Protein AF-A0A0F9LRL4-F1 (afdb_monomer)

Foldseek 3Di:
DDDDPVVVVVVVPPLQADLPVQQVVCQVPVVSLVVLVVVLLVCCVVPNADECVRFVKDLADPDDADQHLQFLLQFQQRDPPQDGSHYDDGHHRRMHTSSGYGHVPDGGPPVVVVVVPD

Mean predicted aligned error: 8.72 Å

Organism: NCBI:txid412755

Secondary structure (DSSP, 8-state):
---STTHHHHHHHHTTS-HHHHHHHHHH-HHHHHHHHHHHHHHHHHH-PBPTTTTT-BSS--S---SS--SGGGBTTEETTTEESSB-S---TT-B-TT--BPTT--TTHHHHHHH--

Solvent-accessible surface area (backbone atoms only — not comparable to full-atom values): 6925 Å² total; per-residue (Å²): 137,88,87,68,73,66,66,71,57,59,62,70,63,69,71,56,79,44,40,68,57,59,50,53,49,24,74,81,36,61,64,54,48,55,50,52,54,51,52,53,51,51,47,26,76,74,70,46,56,39,49,47,77,82,36,58,53,37,78,46,51,94,64,78,76,60,60,52,64,68,25,28,73,48,22,57,50,47,44,82,93,37,31,40,78,48,43,55,67,82,39,49,56,53,6,25,39,41,79,55,43,70,38,93,86,66,58,77,47,54,64,56,58,56,71,73,56,125

Sequence (118 aa):
MTGNLGVRRFQRGTLRALTPLRNALGIVNPDTLKQIRRELRAEVASQGKFSKLKVLYFPFTPFPPGVWLYDCVNCEFYQQQRTCEIVEGNILPTGWCGFWVSRVGDKPLNWVKEALSP

Radius of gyration: 15.35 Å; Cα contacts (8 Å, |Δi|>4): 137; chains: 1; bounding box: 38×50×31 Å

Structure (mmCIF, N/CA/C/O backbone):
data_AF-A0A0F9LRL4-F1
#
_entry.id   AF-A0A0F9LRL4-F1
#
loop_
_atom_site.group_PDB
_atom_site.id
_atom_site.type_symbol
_atom_site.label_atom_id
_atom_site.label_alt_id
_atom_site.label_comp_id
_atom_site.label_asym_id
_atom_site.label_entity_id
_atom_site.label_seq_id
_atom_site.pdbx_PDB_ins_code
_atom_site.Cartn_x
_atom_site.Cartn_y
_atom_site.Cartn_z
_atom_site.occupancy
_atom_site.B_iso_or_equiv
_atom_site.auth_seq_id
_atom_site.auth_comp_id
_atom_site.auth_asym_id
_atom_site.auth_atom_id
_atom_site.pdbx_PDB_model_num
ATOM 1 N N . MET A 1 1 ? -19.138 33.900 2.905 1.00 36.56 1 MET A N 1
ATOM 2 C CA . MET A 1 1 ? -18.991 33.491 1.493 1.00 36.56 1 MET A CA 1
ATOM 3 C C . MET A 1 1 ? -17.874 32.440 1.424 1.00 36.56 1 MET A C 1
ATOM 5 O O . MET A 1 1 ? -16.713 32.796 1.337 1.00 36.56 1 MET A O 1
ATOM 9 N N . THR A 1 2 ? -18.084 31.217 1.924 1.00 45.81 2 THR A N 1
ATOM 10 C CA . THR A 1 2 ? -18.564 30.015 1.197 1.00 45.81 2 THR A CA 1
ATOM 11 C C . THR A 1 2 ? -17.778 29.704 -0.077 1.00 45.81 2 THR A C 1
ATOM 13 O O . THR A 1 2 ? -18.105 30.209 -1.141 1.00 45.81 2 THR A O 1
ATOM 16 N N . GLY A 1 3 ? -16.790 28.811 0.032 1.00 38.34 3 GLY A N 1
ATOM 17 C CA . GLY A 1 3 ? -16.173 28.176 -1.134 1.00 38.34 3 GLY A CA 1
ATOM 18 C C . GLY A 1 3 ? -14.764 27.661 -0.866 1.00 38.34 3 GLY A C 1
ATOM 19 O O . GLY A 1 3 ? -13.816 28.318 -1.257 1.00 38.34 3 GLY A O 1
ATOM 20 N N . ASN A 1 4 ?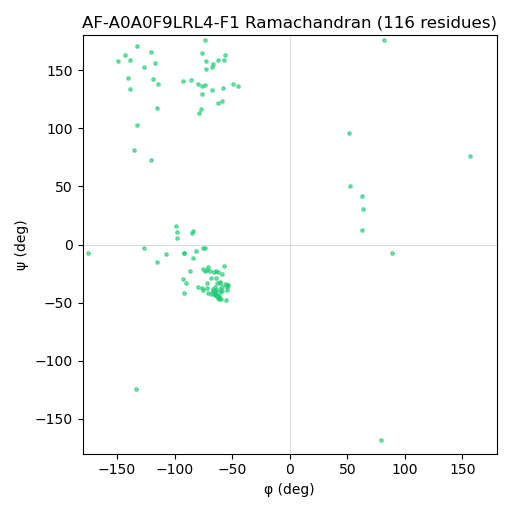 -14.613 26.524 -0.166 1.00 40.31 4 ASN A N 1
ATOM 21 C CA . ASN A 1 4 ? -13.400 25.675 -0.276 1.00 40.31 4 ASN A CA 1
ATOM 22 C C . ASN A 1 4 ? -13.442 24.351 0.515 1.00 40.31 4 ASN A C 1
ATOM 24 O O . ASN A 1 4 ? -12.566 23.502 0.359 1.00 40.31 4 ASN A O 1
ATOM 28 N N . LEU A 1 5 ? -14.462 24.124 1.348 1.00 43.06 5 LEU A N 1
ATOM 29 C CA . LEU A 1 5 ? -14.587 22.883 2.131 1.00 43.06 5 LEU A CA 1
ATOM 30 C C . LEU A 1 5 ? -15.044 21.663 1.305 1.00 43.06 5 LEU A C 1
ATOM 32 O O . LEU A 1 5 ? -14.783 20.530 1.706 1.00 43.06 5 LEU A O 1
ATOM 36 N N . GLY A 1 6 ? -15.674 21.871 0.141 1.00 30.09 6 GLY A N 1
ATOM 37 C CA . GLY A 1 6 ? -16.198 20.788 -0.705 1.00 30.09 6 GLY A CA 1
ATOM 38 C C . GLY A 1 6 ? -15.126 20.018 -1.487 1.00 30.09 6 GLY A C 1
ATOM 39 O O . GLY A 1 6 ? -15.170 18.791 -1.556 1.00 30.09 6 GLY A O 1
ATOM 40 N N . VAL A 1 7 ? -14.105 20.710 -2.002 1.00 39.81 7 VAL A N 1
ATOM 41 C CA . VAL A 1 7 ? -13.087 20.109 -2.888 1.00 39.81 7 VAL A CA 1
ATOM 42 C C . VAL A 1 7 ? -12.138 19.175 -2.118 1.00 39.81 7 VAL A C 1
ATOM 44 O O . VAL A 1 7 ? -11.819 18.083 -2.584 1.00 39.81 7 VAL A O 1
ATOM 47 N N . ARG A 1 8 ? -11.768 19.530 -0.876 1.00 40.59 8 ARG A N 1
ATOM 48 C CA . ARG A 1 8 ? -10.877 18.712 -0.019 1.00 40.59 8 ARG A CA 1
ATOM 49 C C . ARG A 1 8 ? -11.516 17.421 0.506 1.00 40.59 8 ARG A C 1
ATOM 51 O O . ARG A 1 8 ? -10.804 16.528 0.968 1.00 40.59 8 ARG A O 1
ATOM 58 N N . ARG A 1 9 ? -12.850 17.332 0.503 1.00 40.72 9 ARG A N 1
ATOM 59 C CA . ARG A 1 9 ? -13.588 16.151 0.981 1.00 40.72 9 ARG A CA 1
ATOM 60 C C . ARG A 1 9 ? -13.832 15.153 -0.151 1.00 40.72 9 ARG A C 1
ATOM 62 O O . ARG A 1 9 ? -13.760 13.954 0.092 1.00 40.72 9 ARG A O 1
ATOM 69 N N . PHE A 1 10 ? -14.015 15.645 -1.377 1.00 33.44 10 PHE A N 1
ATOM 70 C CA . PHE A 1 10 ? -14.234 14.812 -2.562 1.00 33.44 10 PHE A CA 1
ATOM 71 C C . PHE A 1 10 ? -12.961 14.065 -3.013 1.00 33.44 10 PHE A C 1
ATOM 73 O O . PHE A 1 10 ? -13.039 12.908 -3.411 1.00 33.44 10 PHE A O 1
ATOM 80 N N . GLN A 1 11 ? -11.764 14.646 -2.834 1.00 40.28 11 GLN A N 1
ATOM 81 C CA . GLN A 1 11 ? -10.496 13.953 -3.137 1.00 40.28 11 GLN A CA 1
ATOM 82 C C . GLN A 1 11 ? -10.159 12.784 -2.187 1.00 40.28 11 GLN A C 1
ATOM 84 O O . GLN A 1 11 ? -9.417 11.881 -2.570 1.00 40.28 11 GLN A O 1
ATOM 89 N N . ARG A 1 12 ? -10.714 12.754 -0.965 1.00 50.06 12 ARG A N 1
ATOM 90 C CA . ARG A 1 12 ? -10.425 11.706 0.037 1.00 50.06 12 ARG A CA 1
ATOM 91 C C . ARG A 1 12 ? -11.068 10.349 -0.271 1.00 50.06 12 ARG A C 1
ATOM 93 O O . ARG A 1 12 ? -10.593 9.339 0.242 1.00 50.06 12 ARG A O 1
ATOM 100 N N . GLY A 1 13 ? -12.144 10.319 -1.060 1.00 42.81 13 GLY A N 1
ATOM 101 C CA . GLY A 1 13 ? -12.916 9.101 -1.335 1.00 42.81 13 GLY A CA 1
ATOM 102 C C . GLY A 1 13 ? -12.451 8.335 -2.574 1.00 42.81 13 GLY A C 1
ATOM 103 O O . GLY A 1 13 ? -12.333 7.115 -2.536 1.00 42.81 13 GLY A O 1
ATOM 104 N N . THR A 1 14 ? -12.140 9.046 -3.657 1.00 42.69 14 THR A N 1
ATOM 105 C CA . THR A 1 14 ? -12.030 8.449 -5.002 1.00 42.69 14 THR A CA 1
ATOM 106 C C . THR A 1 14 ? -10.647 7.862 -5.311 1.00 42.69 14 THR A C 1
ATOM 108 O O . THR A 1 14 ? -10.525 6.936 -6.104 1.00 42.69 14 THR A O 1
ATOM 111 N N . LEU A 1 15 ? -9.593 8.320 -4.628 1.00 49.44 15 LEU A N 1
ATOM 112 C CA . LEU A 1 15 ? -8.219 7.810 -4.786 1.00 49.44 15 LEU A CA 1
ATOM 113 C C . LEU A 1 15 ? -7.971 6.438 -4.128 1.00 49.44 15 LEU A C 1
ATOM 115 O O . LEU A 1 15 ? -6.871 5.895 -4.227 1.00 49.44 15 LEU A O 1
ATOM 119 N N . ARG A 1 16 ? -8.972 5.879 -3.435 1.00 51.25 16 ARG A N 1
ATOM 120 C CA . ARG A 1 16 ? -8.835 4.667 -2.611 1.00 51.25 16 ARG A CA 1
ATOM 121 C C . ARG A 1 16 ? -8.964 3.351 -3.391 1.00 51.25 16 ARG A C 1
ATOM 123 O O . ARG A 1 16 ? -8.628 2.314 -2.833 1.00 51.25 16 ARG A O 1
ATOM 130 N N . ALA A 1 17 ? -9.413 3.382 -4.649 1.00 44.72 17 ALA A N 1
ATOM 131 C CA . ALA A 1 17 ? -9.827 2.174 -5.375 1.00 44.72 17 ALA A CA 1
ATOM 132 C C . ALA A 1 17 ? -8.877 1.683 -6.487 1.00 44.72 17 ALA A C 1
ATOM 134 O O . ALA A 1 17 ? -9.097 0.598 -7.009 1.00 44.72 17 ALA A O 1
ATOM 135 N N . LEU A 1 18 ? -7.823 2.419 -6.867 1.00 56.41 18 LEU A N 1
ATOM 136 C CA . LEU A 1 18 ? -6.944 2.003 -7.974 1.00 56.41 18 LEU A CA 1
ATOM 137 C C . LEU A 1 18 ? -5.469 2.172 -7.619 1.00 56.41 18 LEU A C 1
ATOM 139 O O . LEU A 1 18 ? -4.797 3.126 -8.005 1.00 56.41 18 LEU A O 1
ATOM 143 N N . THR A 1 19 ? -4.953 1.197 -6.888 1.00 61.88 19 THR A N 1
ATOM 144 C CA . THR A 1 19 ? -3.542 1.065 -6.517 1.00 61.88 19 THR A CA 1
ATOM 145 C C . THR A 1 19 ? -2.581 1.092 -7.717 1.00 61.88 19 THR A C 1
ATOM 147 O O . THR A 1 19 ? -1.541 1.743 -7.595 1.00 61.88 19 THR A O 1
ATOM 150 N N . PRO A 1 20 ? -2.909 0.524 -8.901 1.00 58.31 20 PRO A N 1
ATOM 151 C CA . PRO A 1 20 ? -2.072 0.685 -10.090 1.00 58.31 20 PRO A CA 1
ATOM 152 C C . PRO A 1 20 ? -1.997 2.143 -10.555 1.00 58.31 20 PRO A C 1
ATOM 154 O O . PRO A 1 20 ? -0.909 2.643 -10.818 1.00 58.31 20 PRO A O 1
ATOM 157 N N . LEU A 1 21 ? -3.128 2.857 -10.579 1.00 60.28 21 LEU A N 1
ATOM 158 C CA . LEU A 1 21 ? -3.190 4.256 -11.013 1.00 60.28 21 LEU A CA 1
ATOM 159 C C . LEU A 1 21 ? -2.467 5.185 -10.029 1.00 60.28 21 LEU A C 1
ATOM 161 O O . LEU A 1 21 ? -1.700 6.051 -10.438 1.00 60.28 21 LEU A O 1
ATOM 165 N N . ARG A 1 22 ? -2.660 4.970 -8.722 1.00 65.56 22 ARG A N 1
ATOM 166 C CA . ARG A 1 22 ? -2.009 5.751 -7.662 1.00 65.56 22 ARG A CA 1
ATOM 167 C C . ARG A 1 22 ? -0.485 5.632 -7.719 1.00 65.56 22 ARG A C 1
ATOM 169 O O . ARG A 1 22 ? 0.206 6.634 -7.555 1.00 65.56 22 ARG A O 1
ATOM 176 N N . ASN A 1 23 ? 0.030 4.431 -7.981 1.00 64.00 23 ASN A N 1
ATOM 177 C CA . ASN A 1 23 ? 1.465 4.238 -8.149 1.00 64.00 23 ASN A CA 1
ATOM 178 C C . ASN A 1 23 ? 1.955 4.734 -9.518 1.00 64.00 23 ASN A C 1
ATOM 180 O O . ASN A 1 23 ? 3.003 5.368 -9.573 1.00 64.00 23 ASN A O 1
ATOM 184 N N . ALA A 1 24 ? 1.179 4.565 -10.596 1.00 64.38 24 ALA A N 1
ATOM 185 C CA . ALA A 1 24 ? 1.506 5.100 -11.921 1.00 64.38 24 ALA A CA 1
ATOM 186 C C . ALA A 1 24 ? 1.672 6.631 -11.922 1.00 64.38 24 ALA A C 1
ATOM 188 O O . ALA A 1 24 ? 2.617 7.145 -12.517 1.00 64.38 24 ALA A O 1
ATOM 189 N N . LEU A 1 25 ? 0.829 7.362 -11.182 1.00 64.19 25 LEU A N 1
ATOM 190 C CA . LEU A 1 25 ? 1.001 8.808 -10.972 1.00 64.19 25 LEU A CA 1
ATOM 191 C C . LEU A 1 25 ? 2.334 9.141 -10.284 1.00 64.19 25 LEU A C 1
ATOM 193 O O . LEU A 1 25 ? 2.947 10.161 -10.584 1.00 64.19 25 LEU A O 1
ATOM 197 N N . GLY A 1 26 ? 2.813 8.251 -9.415 1.00 61.09 26 GLY A N 1
ATOM 198 C CA . GLY A 1 26 ? 4.1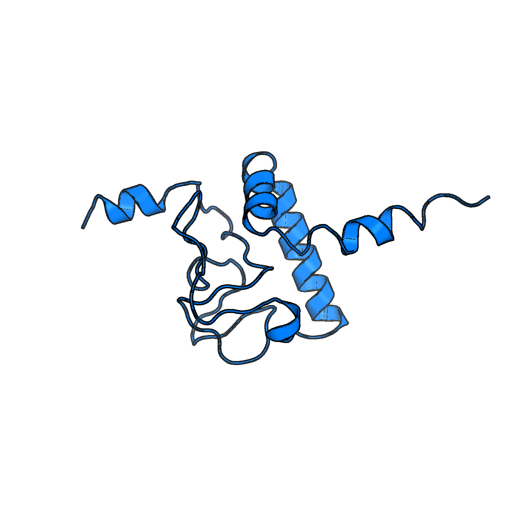15 8.338 -8.763 1.00 61.09 26 GLY A CA 1
ATOM 199 C C . GLY A 1 26 ? 5.326 8.214 -9.688 1.00 61.09 26 GLY A C 1
ATOM 200 O O . GLY A 1 26 ? 6.398 8.704 -9.343 1.00 61.09 26 GLY A O 1
ATOM 201 N N . ILE A 1 27 ? 5.165 7.582 -10.856 1.00 65.00 27 ILE A N 1
ATOM 202 C CA . ILE A 1 27 ? 6.212 7.494 -11.889 1.00 65.00 27 ILE A CA 1
ATOM 203 C C . ILE A 1 27 ? 6.416 8.863 -12.535 1.00 65.00 27 ILE A C 1
ATOM 205 O O . ILE A 1 27 ? 7.546 9.274 -12.777 1.00 65.00 27 ILE A O 1
ATOM 209 N N . VAL A 1 28 ? 5.312 9.563 -12.805 1.00 68.00 28 VAL A N 1
ATOM 210 C CA . VAL A 1 28 ? 5.316 10.875 -13.462 1.00 68.00 28 VAL A CA 1
ATOM 211 C C . VAL A 1 28 ? 5.662 11.983 -12.466 1.00 68.00 28 VAL A C 1
ATOM 213 O O . VAL A 1 28 ? 6.372 12.923 -12.812 1.00 68.00 28 VAL A O 1
ATOM 216 N N . ASN A 1 29 ? 5.193 11.867 -11.220 1.00 71.69 29 ASN A N 1
ATOM 217 C CA . ASN A 1 29 ? 5.490 12.804 -10.145 1.00 71.69 29 ASN A CA 1
ATOM 218 C C . ASN A 1 29 ? 5.898 12.059 -8.854 1.00 71.69 29 ASN A C 1
ATOM 220 O O . ASN A 1 29 ? 5.032 11.585 -8.108 1.00 71.69 29 ASN A O 1
ATOM 224 N N . PRO A 1 30 ? 7.201 11.998 -8.521 1.00 72.88 30 PRO A N 1
ATOM 225 C CA . PRO A 1 30 ? 7.679 11.271 -7.344 1.00 72.88 30 PRO A CA 1
ATOM 226 C C . PRO A 1 30 ? 7.171 11.855 -6.015 1.00 72.88 30 PRO A C 1
ATOM 228 O O . PRO A 1 30 ? 7.095 11.137 -5.010 1.00 72.88 30 PRO A O 1
ATOM 231 N N . ASP A 1 31 ? 6.780 13.133 -5.978 1.00 80.94 31 ASP A N 1
ATOM 232 C CA . ASP A 1 31 ? 6.238 13.754 -4.769 1.00 80.94 31 ASP A CA 1
ATOM 233 C C . ASP A 1 31 ? 4.828 13.263 -4.439 1.00 80.94 31 ASP A C 1
ATOM 235 O O . ASP A 1 31 ? 4.444 13.263 -3.266 1.00 80.94 31 ASP A O 1
ATOM 239 N N . THR A 1 32 ? 4.096 12.736 -5.426 1.00 81.31 32 THR A N 1
ATOM 240 C CA . THR A 1 32 ? 2.799 12.090 -5.203 1.00 81.31 32 THR A CA 1
ATOM 241 C C . THR A 1 32 ? 2.944 10.895 -4.260 1.00 81.31 32 THR A C 1
ATOM 243 O O . THR A 1 32 ? 2.216 10.816 -3.271 1.00 81.31 32 THR A O 1
ATOM 246 N N . LEU A 1 33 ? 3.935 10.016 -4.463 1.00 81.75 33 LEU A N 1
ATOM 247 C CA . LEU A 1 33 ? 4.168 8.875 -3.561 1.00 81.75 33 LEU A CA 1
ATOM 248 C C . LEU A 1 33 ? 4.571 9.331 -2.157 1.00 81.75 33 LEU A C 1
ATOM 250 O O . LEU A 1 33 ? 4.100 8.774 -1.165 1.00 81.75 33 LEU A O 1
ATOM 254 N N . LYS A 1 34 ? 5.406 10.372 -2.046 1.00 85.25 34 LYS A N 1
ATOM 255 C CA . LYS A 1 34 ? 5.779 10.938 -0.739 1.00 85.25 34 LYS A CA 1
ATOM 256 C C . LYS A 1 34 ? 4.559 11.485 -0.001 1.00 85.25 34 LYS A C 1
ATOM 258 O O . LYS A 1 34 ? 4.400 11.216 1.187 1.00 85.25 34 LYS A O 1
ATOM 263 N N . GLN A 1 35 ? 3.697 12.232 -0.689 1.00 86.38 35 GLN A N 1
ATOM 264 C CA . GLN A 1 35 ? 2.470 12.773 -0.108 1.00 86.38 35 GLN A CA 1
ATOM 265 C C . GLN A 1 35 ? 1.540 11.655 0.361 1.00 86.38 35 GLN A C 1
ATOM 267 O O . GLN A 1 35 ? 1.104 11.668 1.507 1.00 86.38 35 GLN A O 1
ATOM 272 N N . ILE A 1 36 ? 1.330 10.647 -0.480 1.00 85.75 36 ILE A N 1
ATOM 273 C CA . ILE A 1 36 ? 0.531 9.461 -0.172 1.00 85.75 36 ILE A CA 1
ATOM 274 C C . ILE A 1 36 ? 1.024 8.754 1.094 1.00 85.75 36 ILE A C 1
ATOM 276 O O . ILE A 1 36 ? 0.222 8.445 1.975 1.00 85.75 36 ILE A O 1
ATOM 280 N N . ARG A 1 37 ? 2.339 8.520 1.200 1.00 89.94 37 ARG A N 1
ATOM 281 C CA . ARG A 1 37 ? 2.943 7.885 2.380 1.00 89.94 37 ARG A CA 1
ATOM 282 C C . ARG A 1 37 ? 2.715 8.714 3.638 1.00 89.94 37 ARG A C 1
ATOM 284 O O . ARG A 1 37 ? 2.331 8.162 4.666 1.00 89.94 37 ARG A O 1
ATOM 291 N N . ARG A 1 38 ? 2.903 10.036 3.552 1.00 91.81 38 ARG A N 1
ATOM 292 C CA . ARG A 1 38 ? 2.655 10.956 4.674 1.00 91.81 38 ARG A CA 1
ATOM 293 C C . ARG A 1 38 ? 1.194 10.949 5.111 1.00 91.81 38 ARG A C 1
ATOM 295 O O . ARG A 1 38 ? 0.930 10.865 6.302 1.00 91.81 38 ARG A O 1
ATOM 302 N N . GLU A 1 39 ? 0.259 11.014 4.170 1.00 91.56 39 GLU A N 1
ATOM 303 C CA . GLU A 1 39 ? -1.177 11.042 4.466 1.00 91.56 39 GLU A CA 1
ATOM 304 C C . GLU A 1 39 ? -1.651 9.751 5.138 1.00 91.56 39 GLU A C 1
ATOM 306 O O . GLU A 1 39 ? -2.364 9.815 6.136 1.00 91.56 39 GLU A O 1
ATOM 311 N N . LEU A 1 40 ? -1.210 8.585 4.650 1.00 92.12 40 LEU A N 1
ATOM 312 C CA . LEU A 1 40 ? -1.556 7.297 5.259 1.00 92.12 40 LEU A CA 1
ATOM 313 C C . LEU A 1 40 ? -0.982 7.163 6.675 1.00 92.12 40 LEU A C 1
ATOM 315 O O . LEU A 1 40 ? -1.701 6.756 7.585 1.00 92.12 40 LEU A O 1
ATOM 319 N N . ARG A 1 41 ? 0.281 7.561 6.890 1.00 95.12 41 ARG A N 1
ATOM 320 C CA . ARG A 1 41 ? 0.895 7.569 8.229 1.00 95.12 41 ARG A CA 1
ATOM 321 C C . ARG A 1 41 ? 0.196 8.551 9.175 1.00 95.12 41 ARG A C 1
ATOM 323 O O . AR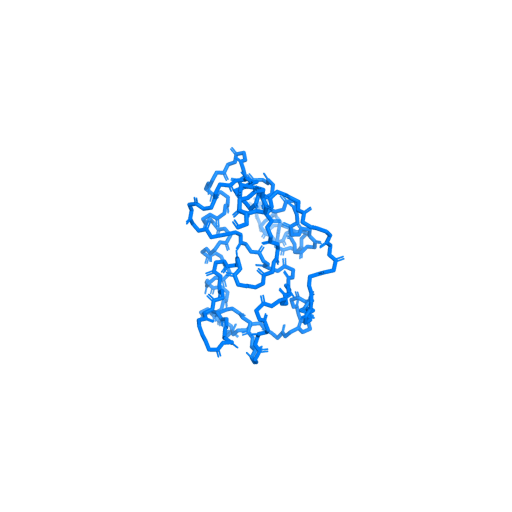G A 1 41 ? -0.014 8.217 10.335 1.00 95.12 41 ARG A O 1
ATOM 330 N N . ALA A 1 42 ? -0.217 9.723 8.692 1.00 95.38 42 ALA A N 1
ATOM 331 C CA . ALA A 1 42 ? -0.971 10.694 9.487 1.00 95.38 42 ALA A CA 1
ATOM 332 C C . ALA A 1 42 ? -2.376 10.186 9.861 1.00 95.38 42 ALA A C 1
ATOM 334 O O . ALA A 1 42 ? -2.837 10.402 10.983 1.00 95.38 42 ALA A O 1
ATOM 335 N N . GLU A 1 43 ? -3.058 9.475 8.956 1.00 93.00 43 GLU A N 1
ATOM 336 C CA . GLU A 1 43 ? -4.339 8.830 9.270 1.00 93.00 43 GLU A CA 1
ATOM 337 C C . GLU A 1 43 ? -4.147 7.762 10.357 1.00 93.00 43 GLU A C 1
ATOM 339 O O . GLU A 1 43 ? -4.873 7.772 11.346 1.00 93.00 43 GLU A O 1
ATOM 344 N N . VAL A 1 44 ? -3.099 6.938 10.262 1.00 95.75 44 VAL A N 1
ATOM 345 C CA . VAL A 1 44 ? -2.781 5.924 11.282 1.00 95.75 44 VAL A CA 1
ATOM 346 C C . VAL A 1 44 ? -2.410 6.543 12.627 1.00 95.75 44 VAL A C 1
ATOM 348 O O . VAL A 1 44 ? -2.874 6.078 13.664 1.00 95.75 44 VAL A O 1
ATOM 351 N N . ALA A 1 45 ? -1.622 7.618 12.630 1.00 96.56 45 ALA A N 1
ATOM 352 C CA . ALA A 1 45 ? -1.261 8.328 13.855 1.00 96.56 45 ALA A CA 1
ATOM 353 C C . ALA A 1 45 ? -2.478 8.960 14.554 1.00 96.56 45 ALA A C 1
ATOM 355 O O . ALA A 1 45 ? -2.471 9.110 15.771 1.00 96.56 45 ALA A O 1
ATOM 356 N N . SER A 1 46 ? -3.517 9.329 13.797 1.00 95.75 46 SER A N 1
ATOM 357 C CA . SER A 1 46 ? -4.723 9.964 14.346 1.00 95.75 46 SER A CA 1
ATOM 358 C C . SER A 1 46 ? -5.843 8.986 14.707 1.00 95.75 46 SER A C 1
ATOM 360 O O . SER A 1 46 ? -6.623 9.283 15.607 1.00 95.75 46 SER A O 1
ATOM 362 N N . GLN A 1 47 ? -5.958 7.850 14.013 1.00 94.81 47 GLN A N 1
ATOM 363 C CA . GLN A 1 47 ? -7.110 6.940 14.119 1.00 94.81 47 GLN A CA 1
ATOM 364 C C . GLN A 1 47 ? -6.732 5.486 14.428 1.00 94.81 47 GLN A C 1
ATOM 366 O O . GLN A 1 47 ? -7.620 4.651 14.583 1.00 94.81 47 GLN A O 1
ATOM 371 N N . GLY A 1 48 ? -5.441 5.167 14.511 1.00 95.88 48 GLY A N 1
ATOM 372 C CA . GLY A 1 48 ? -4.960 3.791 14.564 1.00 95.88 48 GLY A CA 1
ATOM 373 C C . GLY A 1 48 ? -4.869 3.138 13.182 1.00 95.88 48 GLY A C 1
ATOM 374 O O . GLY A 1 48 ? -5.194 3.730 12.149 1.00 95.88 48 GLY A O 1
ATOM 375 N N . LYS A 1 49 ? -4.364 1.902 13.157 1.00 97.62 49 LYS A N 1
ATOM 376 C CA . LYS A 1 49 ? -4.160 1.146 11.916 1.00 97.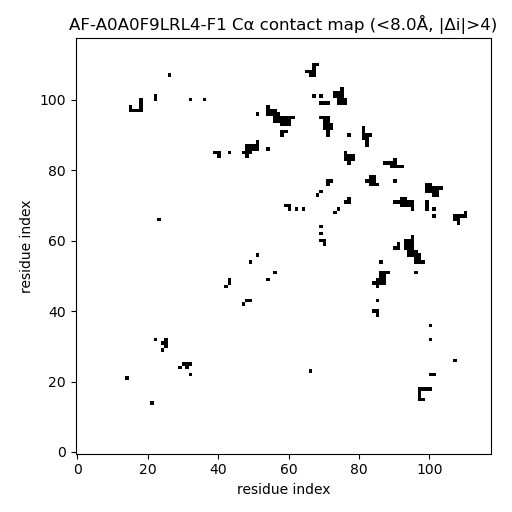62 49 LYS A CA 1
ATOM 377 C C . LYS A 1 49 ? -5.494 0.802 11.249 1.00 97.62 49 LYS A C 1
ATOM 379 O O . LYS A 1 49 ? -6.544 0.724 11.875 1.00 97.62 49 LYS A O 1
ATOM 384 N N . PHE A 1 50 ? -5.453 0.587 9.941 1.00 95.81 50 PHE A N 1
ATOM 385 C CA . PHE A 1 50 ? -6.612 0.174 9.170 1.00 95.81 50 PHE A CA 1
ATOM 386 C C . PHE A 1 50 ? -6.881 -1.325 9.324 1.00 95.81 50 PHE A C 1
ATOM 388 O O . PHE A 1 50 ? -5.969 -2.146 9.209 1.00 95.81 50 PHE A O 1
ATOM 395 N N . SER A 1 51 ? -8.153 -1.697 9.461 1.00 96.81 51 SER A N 1
ATOM 396 C CA . SER A 1 51 ? -8.558 -3.100 9.388 1.00 96.81 51 SER A CA 1
ATOM 397 C C . SER A 1 51 ? -8.371 -3.666 7.975 1.00 96.81 51 SER A C 1
ATOM 399 O O . SER A 1 51 ? -8.478 -2.953 6.971 1.00 96.81 51 SER A O 1
ATOM 401 N N . LYS A 1 52 ? -8.157 -4.984 7.883 1.00 96.25 52 LYS A N 1
ATOM 402 C CA . LYS A 1 52 ? -7.999 -5.708 6.608 1.00 96.25 52 LYS A CA 1
ATOM 403 C C . LYS A 1 52 ? -9.161 -5.491 5.639 1.00 96.25 52 LYS A C 1
ATOM 405 O O . LYS A 1 52 ? -8.931 -5.315 4.446 1.00 96.25 52 LYS A O 1
ATOM 410 N N . LEU A 1 53 ? -10.392 -5.454 6.151 1.00 93.75 53 LEU A N 1
ATOM 411 C CA . LEU A 1 53 ? -11.584 -5.216 5.337 1.00 93.75 53 LEU A CA 1
ATOM 412 C C . LEU A 1 53 ? -11.584 -3.802 4.739 1.00 93.75 53 LEU A C 1
ATOM 414 O O . LEU A 1 53 ? -11.857 -3.639 3.554 1.00 93.75 53 LEU A O 1
ATOM 418 N N . LYS A 1 54 ? -11.214 -2.783 5.530 1.00 91.75 54 LYS A N 1
ATOM 419 C CA . LYS A 1 54 ? -11.191 -1.376 5.091 1.00 91.75 54 LYS A CA 1
ATOM 420 C C . LYS A 1 54 ? -10.198 -1.133 3.953 1.00 91.75 54 LYS A C 1
ATOM 422 O O . LYS A 1 54 ? -10.445 -0.276 3.110 1.00 91.75 54 LYS A O 1
ATOM 427 N N . VAL A 1 55 ? -9.087 -1.869 3.934 1.00 92.06 55 VAL A N 1
ATOM 428 C CA . VAL A 1 55 ? -8.040 -1.732 2.909 1.00 92.06 55 VAL A CA 1
ATOM 429 C C . VAL A 1 55 ? -8.142 -2.763 1.795 1.00 92.06 55 VAL A C 1
ATOM 431 O O . VAL A 1 55 ? -7.246 -2.809 0.959 1.00 92.06 55 VAL A O 1
ATOM 434 N N . LEU A 1 56 ? -9.193 -3.591 1.774 1.00 94.19 56 LEU A N 1
ATOM 435 C CA . LEU A 1 56 ? -9.342 -4.680 0.805 1.00 94.19 56 LEU A CA 1
ATOM 436 C C . LEU A 1 56 ? -8.094 -5.579 0.774 1.00 94.19 56 LEU A C 1
ATOM 438 O O . LEU A 1 56 ? -7.492 -5.799 -0.274 1.00 94.19 56 LEU A O 1
ATOM 442 N N . TYR A 1 57 ? -7.646 -6.026 1.948 1.00 94.88 57 TYR A N 1
ATOM 443 C CA . TYR A 1 57 ? -6.490 -6.909 2.055 1.00 94.88 57 TYR A CA 1
ATOM 444 C C . TYR A 1 57 ? -6.791 -8.284 1.451 1.00 94.88 57 TYR A C 1
ATOM 446 O O . TYR A 1 57 ? -7.776 -8.926 1.817 1.00 94.88 57 TYR A O 1
ATOM 454 N N . PHE A 1 58 ? -5.869 -8.774 0.629 1.00 95.38 58 PHE A N 1
ATOM 455 C CA . PHE A 1 58 ? -5.834 -10.139 0.123 1.00 95.38 58 PHE A CA 1
ATOM 456 C C . PHE A 1 58 ? -4.541 -10.837 0.577 1.00 95.38 58 PHE A C 1
ATOM 458 O O . PHE A 1 58 ? -3.480 -10.210 0.612 1.00 95.38 58 PHE A O 1
ATOM 465 N N . PRO A 1 59 ? -4.586 -12.140 0.919 1.00 96.12 59 PRO A N 1
ATOM 466 C CA . PRO A 1 59 ? -3.394 -12.908 1.299 1.00 96.12 59 PRO A CA 1
ATOM 467 C C . PRO A 1 59 ? -2.471 -13.254 0.114 1.00 96.12 59 PRO A C 1
ATOM 469 O O . PRO A 1 59 ? -1.402 -13.830 0.313 1.00 96.12 59 PRO A O 1
ATOM 472 N N . PHE A 1 60 ? -2.874 -12.883 -1.099 1.00 94.12 60 PHE A N 1
ATOM 473 C CA . PHE A 1 60 ? -2.128 -12.986 -2.347 1.00 94.12 60 PHE A CA 1
ATOM 474 C C . PHE A 1 60 ? -2.345 -11.705 -3.167 1.00 94.12 60 PHE A C 1
ATOM 476 O O . PHE A 1 60 ? -3.347 -11.015 -2.971 1.00 94.12 60 PHE A O 1
ATOM 483 N N . THR A 1 61 ? -1.447 -11.403 -4.101 1.00 90.44 61 THR A N 1
ATOM 484 C CA . THR A 1 61 ? -1.627 -10.322 -5.082 1.00 90.44 61 THR A CA 1
ATOM 485 C C . THR A 1 61 ? -2.587 -10.773 -6.192 1.00 90.44 61 THR A C 1
ATOM 487 O O . THR A 1 61 ? -2.255 -11.713 -6.913 1.00 90.44 61 THR A O 1
ATOM 490 N N . PRO A 1 62 ? -3.765 -10.142 -6.373 1.00 87.06 62 PRO A N 1
ATOM 491 C CA . PRO A 1 62 ? -4.763 -10.604 -7.343 1.00 87.06 62 PRO A CA 1
ATOM 492 C C . PRO A 1 62 ? -4.534 -10.093 -8.780 1.00 87.06 62 PRO A C 1
ATOM 494 O O . PRO A 1 62 ? -5.403 -10.256 -9.633 1.00 87.06 62 PRO A O 1
ATOM 497 N N . PHE A 1 63 ? -3.388 -9.473 -9.067 1.00 83.31 63 PHE A N 1
ATOM 498 C CA . PHE A 1 63 ? -3.011 -8.983 -10.399 1.00 83.31 63 PHE A CA 1
ATOM 499 C C . PHE A 1 63 ? -1.643 -9.535 -10.799 1.00 83.31 63 PHE A C 1
ATOM 501 O O . PHE A 1 63 ? -0.809 -9.787 -9.924 1.00 83.31 63 PHE A O 1
ATOM 508 N N . PRO A 1 64 ? -1.381 -9.676 -12.109 1.00 83.31 64 PRO A N 1
ATOM 509 C CA . PRO A 1 64 ? -0.051 -10.017 -12.587 1.00 83.31 64 PRO A CA 1
ATOM 510 C C . PRO A 1 64 ? 0.973 -8.923 -12.225 1.00 83.31 64 PRO A C 1
ATOM 512 O O . PRO A 1 64 ? 0.594 -7.762 -12.013 1.00 83.31 64 PRO A O 1
ATOM 515 N N . PRO A 1 65 ? 2.277 -9.262 -12.192 1.00 82.75 65 PRO A N 1
ATOM 516 C CA . PRO A 1 65 ? 3.348 -8.274 -12.177 1.00 82.75 65 PRO A CA 1
ATOM 517 C C . PRO A 1 65 ? 3.144 -7.223 -13.269 1.00 82.75 65 PRO A C 1
ATOM 519 O O . PRO A 1 65 ? 2.772 -7.542 -14.398 1.00 82.75 65 PRO A O 1
ATOM 522 N N . GLY A 1 66 ? 3.385 -5.962 -12.926 1.00 83.25 66 GLY A N 1
ATOM 523 C CA . GLY A 1 66 ? 3.245 -4.843 -13.851 1.00 83.25 66 GLY A CA 1
ATOM 524 C C . GLY A 1 66 ? 4.457 -3.939 -13.750 1.00 83.25 66 GLY A C 1
ATOM 525 O O . GLY A 1 66 ? 5.597 -4.385 -13.857 1.00 83.25 66 GLY A O 1
ATOM 526 N N . VAL A 1 67 ? 4.219 -2.659 -13.472 1.00 81.06 67 VAL A N 1
ATOM 527 C CA . VAL A 1 67 ? 5.301 -1.698 -13.217 1.00 81.06 67 VAL A CA 1
ATOM 528 C C . VAL A 1 67 ? 6.142 -2.112 -11.999 1.00 81.06 67 VAL A C 1
ATOM 530 O O . VAL A 1 67 ? 7.352 -1.901 -11.986 1.00 81.06 67 VAL A O 1
ATOM 533 N N . TRP A 1 68 ? 5.519 -2.747 -11.005 1.00 84.62 68 TRP A N 1
ATOM 534 C CA . TRP A 1 68 ? 6.179 -3.313 -9.827 1.00 84.62 68 TRP A CA 1
ATOM 535 C C . TRP A 1 68 ? 5.682 -4.735 -9.553 1.00 84.62 68 TRP A C 1
ATOM 537 O O . TRP A 1 68 ? 4.687 -5.181 -10.134 1.00 84.62 68 TRP A O 1
ATOM 547 N N . LEU A 1 69 ? 6.352 -5.408 -8.616 1.00 88.69 69 LEU A N 1
ATOM 548 C CA . LEU A 1 69 ? 5.773 -6.512 -7.859 1.00 88.69 69 LEU A CA 1
ATOM 549 C C . LEU A 1 69 ? 4.888 -5.913 -6.765 1.00 88.69 69 LEU A C 1
ATOM 551 O O . LEU A 1 69 ? 5.377 -5.220 -5.879 1.00 88.69 69 LEU A O 1
ATOM 555 N N . TYR A 1 70 ? 3.579 -6.128 -6.860 1.00 88.75 70 TYR A N 1
ATOM 556 C CA . TYR A 1 70 ? 2.604 -5.481 -5.978 1.00 88.75 70 TYR A CA 1
ATOM 557 C C . TYR A 1 70 ? 2.408 -6.212 -4.641 1.00 88.75 70 TYR A C 1
ATOM 559 O O . TYR A 1 70 ? 1.459 -5.930 -3.926 1.00 88.75 70 TYR A O 1
ATOM 567 N N . ASP A 1 71 ? 3.253 -7.170 -4.280 1.00 93.06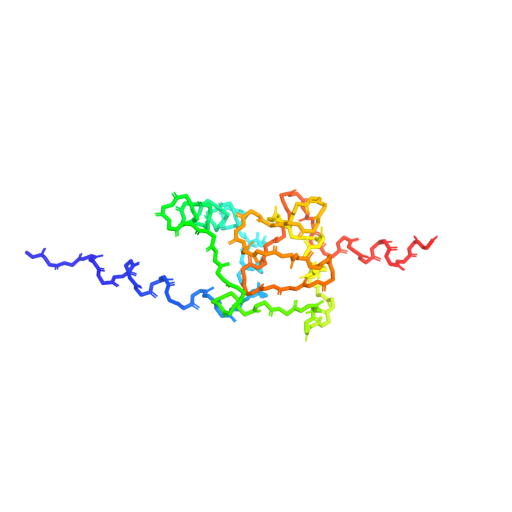 71 ASP A N 1
ATOM 568 C CA . ASP A 1 71 ? 3.107 -7.885 -3.012 1.00 93.06 71 ASP A CA 1
ATOM 569 C C . ASP A 1 71 ? 3.575 -7.050 -1.803 1.00 93.06 71 ASP A C 1
ATOM 571 O O . ASP A 1 71 ? 4.233 -6.010 -1.922 1.00 93.06 71 ASP A O 1
ATOM 575 N N . CYS A 1 72 ? 3.200 -7.482 -0.600 1.00 95.56 72 CYS A N 1
ATOM 576 C CA . CYS A 1 72 ? 3.537 -6.787 0.631 1.00 95.56 72 CYS A CA 1
ATOM 577 C C . CYS A 1 72 ? 5.050 -6.692 0.838 1.00 95.56 72 CYS A C 1
ATOM 579 O O . CYS A 1 72 ? 5.498 -5.640 1.271 1.00 95.56 72 CYS A O 1
ATOM 581 N N . VAL A 1 73 ? 5.850 -7.709 0.501 1.00 94.62 73 VAL A N 1
ATOM 582 C CA . VAL A 1 73 ? 7.313 -7.634 0.688 1.00 94.62 73 VAL A CA 1
ATOM 583 C C . VAL A 1 73 ? 7.963 -6.519 -0.145 1.00 94.62 73 VAL A C 1
ATOM 585 O O . VAL A 1 73 ? 8.998 -5.974 0.245 1.00 94.62 73 VAL A O 1
ATOM 588 N N . ASN A 1 74 ? 7.315 -6.107 -1.235 1.00 91.75 74 ASN A N 1
ATOM 589 C CA . ASN A 1 74 ? 7.710 -4.972 -2.065 1.00 91.75 74 ASN A CA 1
ATOM 590 C C . ASN A 1 74 ? 6.946 -3.663 -1.758 1.00 91.75 74 ASN A C 1
ATOM 592 O O . ASN A 1 74 ? 7.061 -2.684 -2.494 1.00 91.75 74 ASN A O 1
ATOM 596 N N . CYS A 1 75 ? 6.186 -3.613 -0.661 1.00 93.44 75 CYS A N 1
ATOM 597 C CA . CYS A 1 75 ? 5.466 -2.425 -0.200 1.00 93.44 75 CYS A CA 1
ATOM 598 C C . CYS A 1 75 ? 6.298 -1.604 0.795 1.00 93.44 75 CYS A C 1
ATOM 600 O O . CYS A 1 75 ? 6.891 -2.153 1.719 1.00 93.44 75 CYS A O 1
ATOM 602 N N . GLU A 1 76 ? 6.233 -0.277 0.691 1.00 94.62 76 GLU A N 1
ATOM 603 C CA . GLU A 1 76 ? 6.845 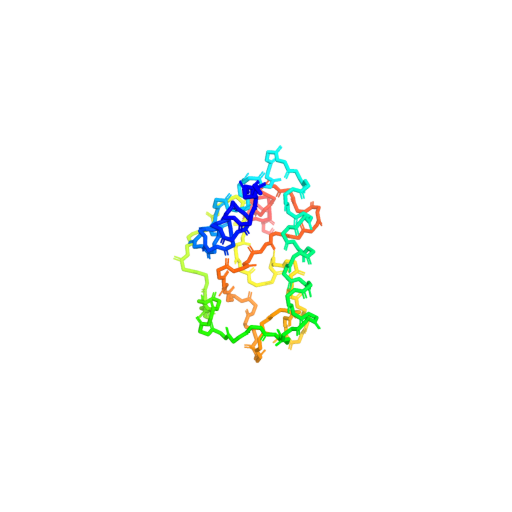0.673 1.635 1.00 94.62 76 GLU A CA 1
ATOM 604 C 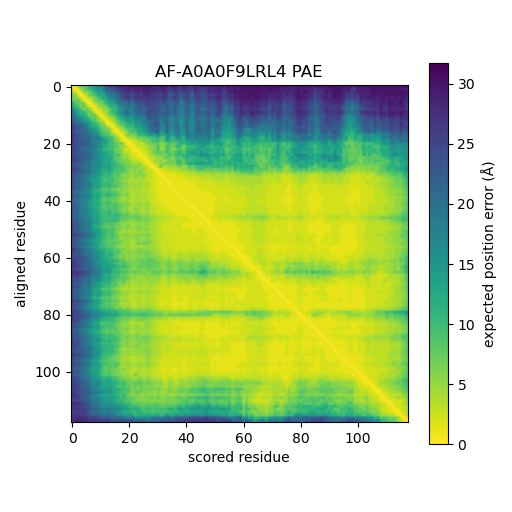C . GLU A 1 76 ? 6.442 0.445 3.100 1.00 94.62 76 GLU A C 1
ATOM 606 O O . GLU A 1 76 ? 7.228 0.699 4.005 1.00 94.62 76 GLU A O 1
ATOM 611 N N . PHE A 1 77 ? 5.202 0.022 3.345 1.00 96.00 77 PHE A N 1
ATOM 612 C CA . PHE A 1 77 ? 4.659 -0.077 4.704 1.00 96.00 77 PHE A CA 1
ATOM 613 C C . PHE A 1 77 ? 4.863 -1.448 5.343 1.00 96.00 77 PHE A C 1
ATOM 615 O O . PHE A 1 77 ? 4.501 -1.630 6.508 1.00 96.00 77 PHE A O 1
ATOM 622 N N . TYR A 1 78 ? 5.358 -2.428 4.588 1.00 97.00 78 TYR A N 1
ATOM 623 C CA . TYR A 1 78 ? 5.594 -3.760 5.119 1.00 97.00 78 TYR A CA 1
ATOM 624 C C . TYR A 1 78 ? 6.846 -3.769 5.984 1.00 97.00 78 TYR A C 1
ATOM 626 O O . TYR A 1 78 ? 7.885 -3.215 5.635 1.00 97.00 78 TYR A O 1
ATOM 634 N N . GLN A 1 79 ? 6.731 -4.431 7.123 1.00 96.06 79 GLN A N 1
ATOM 635 C CA . GLN A 1 79 ? 7.799 -4.586 8.088 1.00 96.06 79 GLN A CA 1
ATOM 636 C C . GLN A 1 79 ? 8.144 -6.069 8.210 1.00 96.06 79 GLN A C 1
ATOM 638 O O . GLN A 1 79 ? 7.332 -6.959 7.930 1.00 96.06 79 GLN A O 1
ATOM 643 N N . GLN A 1 80 ? 9.373 -6.351 8.642 1.00 88.56 80 GLN A N 1
ATOM 644 C CA . GLN A 1 80 ? 9.793 -7.719 8.931 1.00 88.56 80 GLN A CA 1
ATOM 645 C C . GLN A 1 80 ? 8.854 -8.377 9.961 1.00 88.56 80 GLN A C 1
ATOM 647 O O . GLN A 1 80 ? 8.080 -7.716 10.654 1.00 88.56 80 GLN A O 1
ATOM 652 N N . GLN A 1 81 ? 8.908 -9.709 10.049 1.00 92.88 81 GLN A N 1
ATOM 653 C CA . GLN A 1 81 ? 8.059 -10.492 10.959 1.00 92.88 81 GLN A CA 1
ATOM 654 C C . GLN A 1 81 ? 6.551 -10.391 10.663 1.00 92.88 81 GLN A C 1
ATOM 656 O O . GLN A 1 81 ? 5.730 -10.543 11.563 1.00 92.88 81 GLN A O 1
ATOM 661 N N . ARG A 1 82 ? 6.176 -10.197 9.389 1.00 95.62 82 ARG A N 1
ATOM 662 C CA . ARG A 1 82 ? 4.779 -10.233 8.919 1.00 95.62 82 ARG A CA 1
ATOM 663 C C . ARG A 1 82 ? 3.900 -9.139 9.537 1.00 95.62 82 ARG A C 1
ATOM 665 O O . ARG A 1 82 ? 2.745 -9.375 9.892 1.00 95.62 82 ARG A O 1
ATOM 672 N N . THR A 1 83 ? 4.437 -7.928 9.646 1.00 97.44 83 THR A N 1
ATOM 673 C CA . THR A 1 83 ? 3.718 -6.761 10.174 1.00 97.44 83 THR A CA 1
ATOM 674 C C . THR A 1 83 ? 3.641 -5.640 9.132 1.00 97.44 83 THR A C 1
ATOM 676 O O . THR A 1 83 ? 4.300 -5.682 8.094 1.00 97.44 83 THR A O 1
ATOM 679 N N . CYS A 1 84 ? 2.774 -4.652 9.360 1.00 98.00 84 CYS A N 1
ATOM 680 C CA . CYS A 1 84 ? 2.630 -3.481 8.494 1.00 98.00 84 CYS A CA 1
ATOM 681 C C . CYS A 1 84 ? 2.423 -2.223 9.336 1.00 98.00 84 CYS A C 1
ATOM 683 O O . CYS A 1 84 ? 1.726 -2.258 10.353 1.00 98.00 84 CYS A O 1
ATOM 685 N N . GLU A 1 85 ? 2.995 -1.103 8.898 1.00 97.69 85 GLU A N 1
ATOM 686 C CA . GLU A 1 85 ? 2.849 0.201 9.551 1.00 97.69 85 GLU A CA 1
ATOM 687 C C . GLU A 1 85 ? 1.389 0.645 9.628 1.00 97.69 85 GLU A C 1
ATOM 689 O O . GLU A 1 85 ? 0.982 1.242 10.621 1.00 97.69 85 GLU A O 1
ATOM 694 N N . ILE A 1 86 ? 0.601 0.336 8.594 1.00 96.81 86 ILE A N 1
ATOM 695 C CA . ILE A 1 86 ? -0.725 0.929 8.411 1.00 96.81 86 ILE A CA 1
ATOM 696 C C . ILE A 1 86 ? -1.880 -0.068 8.493 1.00 96.81 86 ILE A C 1
ATOM 698 O O . ILE A 1 86 ? -3.013 0.369 8.642 1.00 96.81 86 ILE A O 1
ATOM 702 N N . VAL A 1 87 ? -1.637 -1.379 8.406 1.00 97.62 87 VAL A N 1
ATOM 703 C CA . VAL A 1 87 ? -2.693 -2.410 8.429 1.00 97.62 87 VAL A CA 1
ATOM 704 C C . VAL A 1 87 ? -2.574 -3.271 9.683 1.00 97.62 87 VAL A C 1
ATOM 706 O O . VAL A 1 87 ? -1.475 -3.649 10.085 1.00 97.62 87 VAL A O 1
ATOM 709 N N . GLU A 1 88 ? -3.710 -3.580 10.299 1.00 97.56 88 GLU A N 1
ATOM 710 C CA . GLU A 1 88 ? -3.804 -4.432 11.483 1.00 97.56 88 GLU A CA 1
ATOM 711 C C . GLU A 1 88 ? -3.561 -5.922 11.189 1.00 97.56 88 GLU A C 1
ATOM 713 O O . GLU A 1 88 ? -3.906 -6.459 10.129 1.00 97.56 88 GLU A O 1
ATOM 718 N N . GLY A 1 89 ? -3.048 -6.620 12.206 1.00 96.31 89 GLY A N 1
ATOM 719 C CA . GLY A 1 89 ? -2.882 -8.070 12.215 1.00 96.31 89 GLY A CA 1
ATOM 720 C C . GLY A 1 89 ? -1.659 -8.579 11.448 1.00 96.31 89 GLY A C 1
ATOM 721 O O . GLY A 1 89 ? -0.757 -7.831 11.084 1.00 96.31 89 GLY A O 1
ATOM 722 N N . ASN A 1 90 ? -1.637 -9.895 11.235 1.00 97.38 90 ASN A N 1
ATOM 723 C CA . ASN A 1 90 ? -0.561 -10.608 10.545 1.00 97.38 90 ASN A CA 1
ATOM 724 C C . ASN A 1 90 ? -0.642 -10.408 9.019 1.00 97.38 90 ASN A C 1
ATOM 726 O O . ASN A 1 90 ? -1.702 -10.644 8.426 1.00 97.38 90 ASN A O 1
ATOM 730 N N . ILE A 1 91 ? 0.464 -10.018 8.389 1.00 98.19 91 ILE A N 1
ATOM 731 C CA . ILE A 1 91 ? 0.558 -9.625 6.976 1.00 98.19 91 ILE A CA 1
ATOM 732 C C . ILE A 1 91 ? 1.437 -10.617 6.223 1.00 98.19 91 ILE A C 1
ATOM 734 O O . ILE A 1 91 ? 2.623 -10.761 6.512 1.00 98.19 91 ILE A O 1
ATOM 738 N N . LEU A 1 92 ? 0.863 -11.314 5.245 1.00 97.56 92 LEU A N 1
ATOM 739 C CA . LEU A 1 92 ? 1.633 -12.258 4.442 1.00 97.56 92 LEU A CA 1
ATOM 740 C C . LEU A 1 92 ? 2.548 -11.499 3.472 1.00 97.56 92 LEU A C 1
ATOM 742 O O . LEU A 1 92 ? 2.071 -10.563 2.835 1.00 97.56 92 LEU A O 1
ATOM 746 N N . PRO A 1 93 ? 3.817 -11.920 3.299 1.00 97.00 93 PRO A N 1
ATOM 747 C CA . PRO A 1 93 ? 4.735 -11.298 2.343 1.00 97.00 93 PRO A CA 1
ATOM 748 C C . PRO A 1 93 ? 4.171 -11.238 0.917 1.00 97.00 93 PRO A C 1
ATOM 750 O O . PRO A 1 93 ? 4.387 -10.259 0.217 1.00 97.00 93 PRO A O 1
ATOM 753 N N . THR A 1 94 ? 3.406 -12.259 0.522 1.00 95.81 94 THR A N 1
ATOM 754 C CA . THR A 1 94 ? 2.747 -12.401 -0.787 1.00 95.81 94 THR A CA 1
ATOM 755 C C . THR A 1 94 ? 1.427 -11.640 -0.906 1.00 95.81 94 THR A C 1
ATOM 757 O O . THR A 1 94 ? 0.802 -11.674 -1.962 1.00 95.81 94 THR A O 1
ATOM 760 N N . GLY A 1 95 ? 0.947 -11.038 0.185 1.00 96.00 95 GLY A N 1
ATOM 761 C CA . GLY A 1 95 ? -0.344 -10.363 0.233 1.00 96.00 95 GLY A CA 1
ATOM 762 C C . GLY A 1 95 ? -0.347 -9.026 -0.493 1.00 96.00 95 GLY A C 1
ATOM 763 O O . GLY A 1 95 ? 0.682 -8.540 -0.944 1.00 96.00 95 GLY A O 1
ATOM 764 N N . TRP A 1 96 ? -1.515 -8.401 -0.560 1.00 94.94 96 TRP A N 1
ATOM 765 C CA . TRP A 1 96 ? -1.691 -7.060 -1.110 1.00 94.94 96 TRP A CA 1
ATOM 766 C C . TRP A 1 96 ? -2.845 -6.347 -0.401 1.00 94.94 96 TRP A C 1
ATOM 768 O O . TRP A 1 96 ? -3.728 -6.983 0.171 1.00 94.94 96 TRP A O 1
ATOM 778 N N . CYS A 1 97 ? -2.866 -5.016 -0.442 1.00 93.69 97 CYS A N 1
ATOM 779 C CA . CYS A 1 97 ? -4.049 -4.235 -0.087 1.00 93.69 97 CYS A CA 1
ATOM 780 C C . CYS A 1 97 ? -4.177 -3.002 -0.988 1.00 93.69 97 CYS A C 1
ATOM 782 O O . CYS A 1 97 ? -3.196 -2.551 -1.583 1.00 93.69 97 CYS A O 1
ATOM 784 N N . GLY A 1 98 ? -5.360 -2.390 -1.015 1.00 90.25 98 GLY A N 1
ATOM 785 C CA . GLY A 1 98 ? -5.659 -1.192 -1.805 1.00 90.25 98 GLY A CA 1
ATOM 786 C C . GLY A 1 98 ? -4.749 0.011 -1.518 1.00 90.25 98 GLY A C 1
ATOM 787 O O . GLY A 1 98 ? -4.637 0.920 -2.343 1.00 90.25 98 GLY A O 1
ATOM 788 N N . PHE A 1 99 ? -4.050 0.014 -0.380 1.00 92.00 99 PHE A N 1
ATOM 789 C CA . PHE A 1 99 ? -3.075 1.040 0.000 1.00 92.00 99 PHE A CA 1
ATOM 790 C C . PHE A 1 99 ? -1.619 0.653 -0.272 1.00 92.00 99 PHE A C 1
ATOM 792 O O . PHE A 1 99 ? -0.722 1.303 0.259 1.00 92.00 99 PHE A O 1
ATOM 799 N N . TRP A 1 100 ? -1.364 -0.366 -1.095 1.00 92.12 100 TRP A N 1
ATOM 800 C CA . TRP A 1 100 ? -0.003 -0.707 -1.501 1.00 92.12 100 TRP A CA 1
ATOM 801 C C . TRP A 1 100 ? 0.688 0.479 -2.196 1.00 92.12 100 TRP A C 1
ATOM 803 O O . TRP A 1 100 ? 0.108 1.161 -3.049 1.00 92.12 100 TRP A O 1
ATOM 813 N N . VAL A 1 101 ? 1.939 0.727 -1.814 1.00 89.88 101 VAL A N 1
ATOM 814 C CA . VAL A 1 101 ? 2.791 1.784 -2.365 1.00 89.88 101 VAL A CA 1
ATOM 815 C C . VAL A 1 101 ? 4.193 1.212 -2.533 1.00 89.88 101 VAL A C 1
ATOM 817 O O . VAL A 1 101 ? 4.695 0.586 -1.599 1.00 89.88 101 VAL A O 1
ATOM 820 N N . SER A 1 102 ? 4.827 1.445 -3.686 1.00 87.94 102 SER A N 1
ATOM 821 C CA . SER A 1 102 ? 6.217 1.025 -3.934 1.00 87.94 102 SER A CA 1
ATOM 822 C C . SER A 1 102 ? 7.180 1.612 -2.899 1.00 87.94 102 SER A C 1
ATOM 824 O O . SER A 1 102 ? 6.865 2.632 -2.274 1.00 87.94 102 SER A O 1
ATOM 826 N N . ARG A 1 103 ? 8.367 1.026 -2.705 1.00 88.25 103 ARG A N 1
ATOM 827 C CA . ARG A 1 103 ? 9.345 1.570 -1.748 1.00 88.25 103 ARG A CA 1
ATOM 828 C C . ARG A 1 103 ? 9.983 2.856 -2.261 1.00 88.25 103 ARG A C 1
ATOM 830 O O . ARG A 1 103 ? 9.999 3.155 -3.460 1.00 88.25 103 ARG A O 1
ATOM 837 N N . VAL A 1 104 ? 10.519 3.658 -1.346 1.00 81.88 104 VAL A N 1
ATOM 838 C CA . VAL A 1 104 ? 11.377 4.788 -1.725 1.00 81.88 104 VAL A CA 1
ATOM 839 C C . VAL A 1 104 ? 12.582 4.273 -2.522 1.00 81.88 104 VAL A C 1
ATOM 841 O O . VAL A 1 104 ? 13.344 3.444 -2.042 1.00 81.88 104 VAL A O 1
ATOM 844 N N . GLY A 1 105 ? 12.761 4.789 -3.739 1.00 78.44 105 GLY A N 1
ATOM 845 C CA . GLY A 1 105 ? 13.891 4.438 -4.605 1.00 78.44 105 GLY A CA 1
ATOM 846 C C . GLY A 1 105 ? 13.664 3.233 -5.524 1.00 78.44 105 GLY A C 1
ATOM 847 O O . GLY A 1 105 ? 14.485 3.021 -6.419 1.00 78.44 105 GLY A O 1
ATOM 848 N N . ASP A 1 106 ? 12.554 2.497 -5.382 1.00 79.38 106 ASP A N 1
ATOM 849 C CA . ASP A 1 106 ? 12.201 1.428 -6.322 1.00 79.38 106 ASP A CA 1
ATOM 850 C C . ASP A 1 106 ? 11.980 2.015 -7.721 1.00 79.38 106 ASP A C 1
ATOM 852 O O . ASP A 1 106 ? 11.108 2.867 -7.932 1.00 79.38 106 ASP A O 1
ATOM 856 N N . LYS A 1 107 ? 12.753 1.537 -8.701 1.00 80.56 107 LYS A N 1
ATOM 857 C CA . LYS A 1 107 ? 12.558 1.924 -10.100 1.00 80.56 107 LYS A CA 1
ATOM 858 C C . LYS A 1 107 ? 11.504 1.019 -10.748 1.00 80.56 107 LYS A C 1
ATOM 860 O O . LYS A 1 107 ? 11.499 -0.188 -10.487 1.00 80.56 107 LYS A O 1
ATOM 865 N N . PRO A 1 108 ? 10.644 1.578 -11.618 1.00 80.75 108 PRO A N 1
ATOM 866 C CA . PRO A 1 108 ? 9.772 0.800 -12.489 1.00 80.75 108 PRO A CA 1
ATOM 867 C C . PRO A 1 108 ? 10.505 -0.366 -13.163 1.00 80.75 108 PRO A C 1
ATOM 869 O O . PRO A 1 108 ? 11.610 -0.185 -13.673 1.00 80.75 108 PRO A O 1
ATOM 872 N N . LEU A 1 109 ? 9.871 -1.540 -13.191 1.00 85.12 109 LEU A N 1
ATOM 873 C CA . LEU A 1 109 ? 10.319 -2.748 -13.898 1.00 85.12 109 LEU A CA 1
ATOM 874 C C . LEU A 1 109 ? 11.654 -3.350 -13.423 1.00 85.12 109 LEU A C 1
ATOM 876 O O . LEU A 1 109 ? 12.182 -4.241 -14.083 1.00 85.12 109 LEU A O 1
ATOM 880 N N . ASN A 1 110 ? 12.197 -2.934 -12.272 1.00 83.31 110 ASN A N 1
ATOM 881 C CA . ASN A 1 110 ? 13.436 -3.522 -11.738 1.00 83.31 110 ASN A CA 1
ATOM 882 C C . ASN A 1 110 ?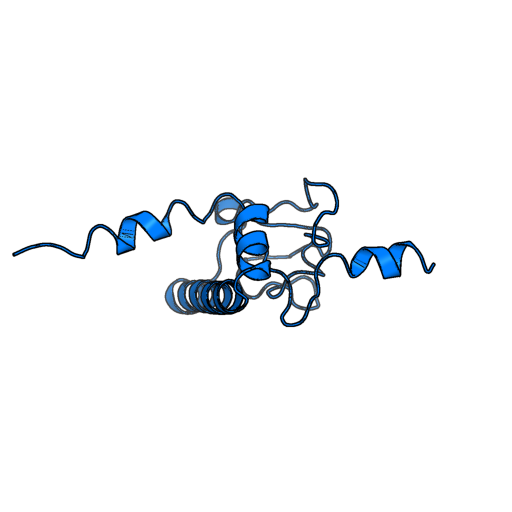 13.348 -5.045 -11.545 1.00 83.31 110 ASN A C 1
ATOM 884 O O . ASN A 1 110 ? 14.324 -5.744 -11.806 1.00 83.31 110 ASN A O 1
ATOM 888 N N . TRP A 1 111 ? 12.168 -5.551 -11.181 1.00 81.88 111 TRP A N 1
ATOM 889 C CA . TRP A 1 111 ? 11.907 -6.981 -10.996 1.00 81.88 111 TRP A CA 1
ATOM 890 C C . TRP A 1 111 ? 12.1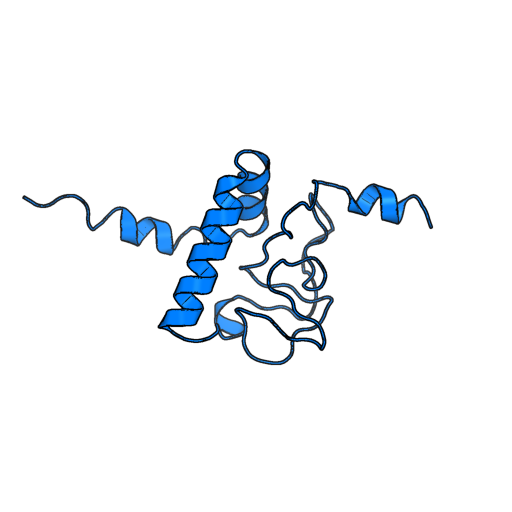69 -7.817 -12.257 1.00 81.88 111 TRP A C 1
ATOM 892 O O . TRP A 1 111 ? 12.481 -8.998 -12.159 1.00 81.88 111 TRP A O 1
ATOM 902 N N . VAL A 1 112 ? 12.088 -7.216 -13.451 1.00 83.50 112 VAL A N 1
ATOM 903 C CA . VAL A 1 112 ? 12.353 -7.920 -14.714 1.00 83.50 112 VAL A CA 1
ATOM 904 C C . VAL A 1 112 ? 13.816 -8.356 -14.789 1.00 83.50 112 VAL A C 1
ATOM 906 O O . VAL A 1 112 ? 14.107 -9.442 -15.274 1.00 83.50 112 VAL A O 1
ATOM 909 N N . LYS A 1 113 ? 14.749 -7.545 -14.275 1.00 79.75 113 LYS A N 1
ATOM 910 C CA . LYS A 1 113 ? 16.177 -7.900 -14.264 1.00 79.75 113 LYS A CA 1
ATOM 911 C C . LYS A 1 113 ? 16.450 -9.088 -13.349 1.00 79.75 113 LYS A C 1
ATOM 913 O O . LYS A 1 113 ? 17.216 -9.969 -13.722 1.00 79.75 113 LYS A O 1
ATOM 918 N N . GLU A 1 114 ? 15.795 -9.105 -12.193 1.00 73.75 114 GLU A N 1
ATOM 919 C CA . GLU A 1 114 ? 15.886 -10.187 -11.209 1.00 73.75 114 GLU A CA 1
ATOM 920 C C . GLU A 1 114 ? 15.267 -11.479 -11.761 1.00 73.75 114 GLU A C 1
ATOM 922 O O . GLU A 1 114 ? 15.854 -12.543 -11.629 1.00 73.75 114 GLU A O 1
ATOM 927 N N . ALA A 1 115 ? 14.140 -11.390 -12.473 1.00 76.19 115 ALA A N 1
ATOM 928 C CA . ALA A 1 115 ? 13.501 -12.547 -13.102 1.00 76.19 115 ALA A CA 1
ATOM 929 C C . ALA A 1 115 ? 14.307 -13.142 -14.273 1.00 76.19 115 ALA A C 1
ATOM 931 O O . ALA A 1 115 ? 14.187 -14.330 -14.560 1.00 76.19 115 ALA A O 1
ATOM 932 N N . LEU A 1 116 ? 15.103 -12.322 -14.967 1.00 75.88 116 LEU A N 1
ATOM 933 C CA . LEU A 1 116 ? 15.935 -12.743 -16.101 1.00 75.88 116 LEU A CA 1
ATOM 934 C C . LEU A 1 116 ? 17.357 -13.165 -15.699 1.00 75.88 116 LEU A C 1
ATOM 936 O O . LEU A 1 116 ? 18.091 -13.662 -16.550 1.00 75.88 116 LEU A O 1
ATOM 940 N N . SER A 1 117 ? 17.745 -12.972 -14.435 1.00 63.00 117 SER A N 1
ATOM 941 C CA . SER A 1 117 ? 19.067 -13.336 -13.902 1.00 63.00 117 SER A CA 1
ATOM 942 C C . SER A 1 117 ? 18.907 -14.334 -12.743 1.00 63.00 117 SER A C 1
ATOM 944 O O . SER A 1 117 ? 19.028 -13.919 -11.589 1.00 63.00 117 SER A O 1
ATOM 946 N N . PRO A 1 118 ? 18.557 -15.604 -13.031 1.00 53.16 118 PRO A N 1
ATOM 947 C CA . PRO A 1 118 ? 18.369 -16.638 -12.013 1.00 53.16 118 PRO A CA 1
ATOM 948 C C . PRO A 1 118 ? 19.663 -17.015 -11.280 1.00 53.16 118 PRO A C 1
ATOM 950 O O . PRO A 1 118 ? 20.750 -16.952 -11.903 1.00 53.16 118 PRO A O 1
#

InterPro domains:
  IPR036369 High potential iron-sulphur protein superfamily [G3DSA:4.10.490.10] (69-104)
  IPR036369 High potential iron-sulphur protein superfamily [SSF57652] (71-103)

pLDDT: mean 80.02, std 19.08, range [30.09, 98.19]